Protein AF-E2NK81-F1 (afdb_monomer_lite)

Foldseek 3Di:
DDDDDDDDDDPPDDDDDDDDDDDDDDDDDDDDDDPDPPPWWDWDADFDDADPDTQGIKTLPQVVQWDQDPVRDIDGHDDPPADQDDDPVRPDGGRNDIDTDDDDPVVDDDDDDDDDDDPDDQPQAFDWDWDKDDDTSVDIWIFIQTDHRPDTDTDID

pLDDT: mean 80.69, std 21.29, range [31.3, 98.31]

Radius of gyration: 22.97 Å; chains: 1; bounding box: 50×53×78 Å

Secondary structure (DSSP, 8-state):
--------------------PPPP-PPP---------------EEEEEEETTEEEEEEETTGGGSEEE-TTS-EEE---TT--EE--TTSSS-EE---EEE----TTS-------------TT-TT-EEEEEEEEETTEEEEEEEEEETTEEEEEE-

Organism: NCBI:txid537012

Structure (mmCIF, N/CA/C/O backbone):
data_AF-E2NK81-F1
#
_entry.id   AF-E2NK81-F1
#
loop_
_atom_site.group_PDB
_atom_site.id
_atom_site.type_symbol
_atom_site.label_atom_id
_atom_site.label_alt_id
_atom_site.label_comp_id
_atom_site.label_asym_id
_atom_site.label_entity_id
_atom_site.label_seq_id
_atom_site.pdbx_PDB_ins_code
_atom_site.Cartn_x
_atom_site.Cartn_y
_atom_site.Cartn_z
_atom_site.occupancy
_atom_site.B_iso_or_equiv
_atom_site.auth_seq_id
_atom_site.auth_comp_id
_atom_site.auth_asym_id
_atom_site.auth_atom_id
_atom_site.pdbx_PDB_model_num
ATOM 1 N N . MET A 1 1 ? 35.086 23.977 60.163 1.00 38.19 1 MET A N 1
ATOM 2 C CA . MET A 1 1 ? 35.616 23.607 58.824 1.00 38.19 1 MET A CA 1
ATOM 3 C C . MET A 1 1 ? 35.039 22.235 58.498 1.00 38.19 1 MET A C 1
ATOM 5 O O . MET A 1 1 ? 35.166 21.379 59.350 1.00 38.19 1 MET A O 1
ATOM 9 N N . LYS A 1 2 ? 34.349 21.939 57.397 1.00 38.50 2 LYS A N 1
ATOM 10 C CA . LYS A 1 2 ? 34.115 22.607 56.110 1.00 38.50 2 LYS A CA 1
ATOM 11 C C . LYS A 1 2 ? 32.723 22.171 55.617 1.00 38.50 2 LYS A C 1
ATOM 13 O O . LYS A 1 2 ? 32.365 21.009 55.763 1.00 38.50 2 LYS A O 1
ATOM 18 N N . SER A 1 3 ? 31.984 23.120 55.049 1.00 43.75 3 SER A N 1
ATOM 19 C CA . SER A 1 3 ? 30.793 22.885 54.226 1.00 43.75 3 SER A CA 1
ATOM 20 C C . SER A 1 3 ? 31.185 22.094 52.975 1.00 43.75 3 SER A C 1
ATOM 22 O O . SER A 1 3 ? 32.234 22.394 52.402 1.00 43.75 3 SER A O 1
ATOM 24 N N . ASN A 1 4 ? 30.373 21.125 52.546 1.00 42.59 4 ASN A N 1
ATOM 25 C CA . ASN A 1 4 ? 30.553 20.461 51.255 1.00 42.59 4 ASN A CA 1
ATOM 26 C C . ASN A 1 4 ? 29.331 20.737 50.372 1.00 42.59 4 ASN A C 1
ATOM 28 O O . ASN A 1 4 ? 28.282 20.108 50.492 1.00 42.59 4 ASN A O 1
ATOM 32 N N . THR A 1 5 ? 29.491 21.751 49.527 1.00 51.66 5 THR A N 1
ATOM 33 C CA . THR A 1 5 ? 28.525 22.240 48.548 1.00 51.66 5 THR A CA 1
ATOM 34 C C . THR A 1 5 ? 28.356 21.232 47.411 1.00 51.66 5 THR A C 1
ATOM 36 O O . THR A 1 5 ? 29.329 20.812 46.789 1.00 51.66 5 THR A O 1
ATOM 39 N N . ILE A 1 6 ? 27.106 20.874 47.126 1.00 56.56 6 ILE A N 1
ATOM 40 C CA . ILE A 1 6 ? 26.690 20.099 45.955 1.00 56.56 6 ILE A CA 1
ATOM 41 C C . ILE A 1 6 ? 26.684 21.047 44.749 1.00 56.56 6 ILE A C 1
ATOM 43 O O . ILE A 1 6 ? 25.916 22.005 44.725 1.00 56.56 6 ILE A O 1
ATOM 47 N N . CYS A 1 7 ? 27.533 20.786 43.755 1.00 44.88 7 CYS A N 1
ATOM 48 C CA . CYS A 1 7 ? 27.524 21.481 42.468 1.00 44.88 7 CYS A CA 1
ATOM 49 C C . CYS A 1 7 ? 26.940 20.528 41.415 1.00 44.88 7 CYS A C 1
ATOM 51 O O . CYS A 1 7 ? 27.649 19.674 40.886 1.00 44.88 7 CYS A O 1
ATOM 53 N N . GLN A 1 8 ? 25.637 20.635 41.144 1.00 47.75 8 GLN A N 1
ATOM 54 C CA . GLN A 1 8 ? 25.030 20.006 39.972 1.00 47.75 8 GLN A CA 1
ATOM 55 C C . GLN A 1 8 ? 25.276 20.910 38.762 1.00 47.75 8 GLN A C 1
ATOM 57 O O . GLN A 1 8 ? 24.713 21.997 38.661 1.00 47.75 8 GLN A O 1
ATOM 62 N N . VAL A 1 9 ? 26.146 20.470 37.855 1.00 52.75 9 VAL A N 1
ATOM 63 C CA . VAL A 1 9 ? 26.337 21.100 36.547 1.00 52.75 9 VAL A CA 1
ATOM 64 C C . VAL A 1 9 ? 25.282 20.518 35.608 1.00 52.75 9 VAL A C 1
ATOM 66 O O . VAL A 1 9 ? 25.380 19.366 35.195 1.00 52.75 9 VAL A O 1
ATOM 69 N N . ILE A 1 10 ? 24.249 21.303 35.303 1.00 55.53 10 ILE A N 1
ATOM 70 C CA . ILE A 1 10 ? 23.273 20.991 34.255 1.00 55.53 10 ILE A CA 1
ATOM 71 C C . ILE A 1 10 ? 23.912 21.388 32.923 1.00 55.53 10 ILE A C 1
ATOM 73 O O . ILE A 1 10 ? 24.046 22.571 32.614 1.00 55.53 10 ILE A O 1
ATOM 77 N N . LEU A 1 11 ? 24.340 20.395 32.145 1.00 47.03 11 LEU A N 1
ATOM 78 C CA . LEU A 1 11 ? 24.839 20.592 30.789 1.00 47.03 11 LEU A CA 1
ATOM 79 C C . LEU A 1 11 ? 23.637 20.697 29.836 1.00 47.03 11 LEU A C 1
ATOM 81 O O . LEU A 1 11 ? 23.157 19.699 29.306 1.00 47.03 11 LEU A O 1
ATOM 85 N N . ALA A 1 12 ? 23.117 21.911 29.656 1.00 52.31 12 ALA A N 1
ATOM 86 C CA . ALA A 1 12 ? 22.149 22.212 28.607 1.00 52.31 12 ALA A CA 1
ATOM 87 C C . ALA A 1 12 ? 22.887 22.282 27.258 1.00 52.31 12 ALA A C 1
ATOM 89 O O . ALA A 1 12 ? 23.536 23.277 26.939 1.00 52.31 12 ALA A O 1
ATOM 90 N N . GLY A 1 13 ? 22.838 21.194 26.488 1.00 45.91 13 GLY A N 1
ATOM 91 C CA . GLY A 1 13 ? 23.328 21.159 25.113 1.00 45.91 13 GLY A CA 1
ATOM 92 C C . GLY A 1 13 ? 22.340 21.850 24.176 1.00 45.91 13 GLY A C 1
ATOM 93 O O . GLY A 1 13 ? 21.325 21.267 23.807 1.00 45.91 13 GLY A O 1
ATOM 94 N N . SER A 1 14 ? 22.635 23.090 23.793 1.00 50.59 14 SER A N 1
ATOM 95 C CA . SER A 1 14 ? 21.913 23.810 22.742 1.00 50.59 14 SER A CA 1
ATOM 96 C C . SER A 1 14 ? 22.291 23.245 21.370 1.00 50.59 14 SER A C 1
ATOM 98 O O . SER A 1 14 ? 23.426 23.406 20.924 1.00 50.59 14 SER A O 1
ATOM 100 N N . ILE A 1 15 ? 21.349 22.594 20.686 1.00 58.31 15 ILE A N 1
ATOM 101 C CA . ILE A 1 15 ? 21.497 22.215 19.276 1.00 58.31 15 ILE A CA 1
ATOM 102 C C . ILE A 1 15 ? 21.243 23.475 18.442 1.00 58.31 15 ILE A C 1
ATOM 104 O O . ILE A 1 15 ? 20.108 23.930 18.321 1.00 58.31 15 ILE A O 1
ATOM 108 N N . ILE A 1 16 ? 22.303 24.067 17.893 1.00 59.78 16 ILE A N 1
ATOM 109 C CA . ILE A 1 16 ? 22.190 25.149 16.910 1.00 59.78 16 ILE A CA 1
ATOM 110 C C . ILE A 1 16 ? 21.973 24.489 15.546 1.00 59.78 16 ILE A C 1
ATOM 112 O O . ILE A 1 16 ? 22.901 23.917 14.977 1.00 59.78 16 ILE A O 1
ATOM 116 N N . LEU A 1 17 ? 20.751 24.561 15.017 1.00 50.50 17 LEU A N 1
ATOM 117 C CA . LEU A 1 17 ? 20.485 24.274 13.608 1.00 50.50 17 LEU A CA 1
ATOM 118 C C . LEU A 1 17 ? 20.947 25.482 12.786 1.00 50.50 17 LEU A C 1
ATOM 120 O O . LEU A 1 17 ? 20.277 26.512 12.739 1.00 50.50 17 LEU A O 1
ATOM 124 N N . ALA A 1 18 ? 22.116 25.369 12.160 1.00 53.66 18 ALA A N 1
ATOM 125 C CA . ALA A 1 18 ? 22.557 26.315 11.145 1.00 53.66 18 ALA A CA 1
ATOM 126 C C . ALA A 1 18 ? 21.839 25.990 9.825 1.00 53.66 18 ALA A C 1
ATOM 128 O O . ALA A 1 18 ? 22.198 25.039 9.135 1.00 53.66 18 ALA A O 1
ATOM 129 N N . SER A 1 19 ? 20.811 26.762 9.471 1.00 50.00 19 SER A N 1
ATOM 130 C CA . SER A 1 19 ? 20.225 26.716 8.130 1.00 50.00 19 SER A CA 1
ATOM 131 C C . SER A 1 19 ? 21.176 27.397 7.142 1.00 50.00 19 SER A C 1
ATOM 133 O O . SER A 1 19 ? 21.366 28.614 7.201 1.00 50.00 19 SER A O 1
ATOM 135 N N . CYS A 1 20 ? 21.769 26.642 6.222 1.00 47.75 20 CYS A N 1
ATOM 136 C CA .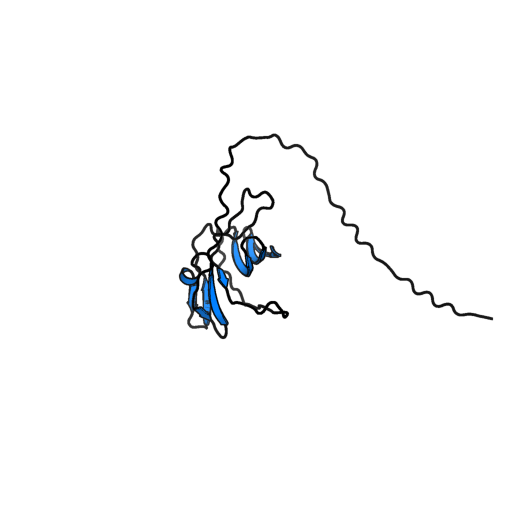 CYS A 1 20 ? 22.446 27.221 5.067 1.00 47.75 20 CYS A CA 1
ATOM 137 C C . CYS A 1 20 ? 21.399 27.839 4.125 1.00 47.75 20 CYS A C 1
ATOM 139 O O . CYS A 1 20 ? 20.640 27.120 3.482 1.00 47.75 20 CYS A O 1
ATOM 141 N N . GLN A 1 21 ? 21.360 29.170 4.034 1.00 45.59 21 GLN A N 1
ATOM 142 C CA . GLN A 1 21 ? 20.686 29.870 2.939 1.00 45.59 21 GLN A CA 1
ATOM 143 C C . GLN A 1 21 ? 21.508 29.690 1.657 1.00 45.59 21 GLN A C 1
ATOM 145 O O . GLN A 1 21 ? 22.674 30.080 1.604 1.00 45.59 21 GLN A O 1
ATOM 150 N N . SER A 1 22 ? 20.911 29.105 0.617 1.00 45.75 22 SER A N 1
ATOM 151 C CA . SER A 1 22 ? 21.477 29.136 -0.732 1.00 45.75 22 SER A CA 1
ATOM 152 C C . SER A 1 22 ? 21.225 30.505 -1.362 1.00 45.75 22 SER A C 1
ATOM 154 O O . SER A 1 22 ? 20.099 31.002 -1.356 1.00 45.75 22 SER A O 1
ATOM 156 N N . ASN A 1 23 ? 22.274 31.099 -1.925 1.00 38.94 23 ASN A N 1
ATOM 157 C CA . ASN A 1 23 ? 22.217 32.376 -2.625 1.00 38.94 23 ASN A CA 1
ATOM 158 C C . ASN A 1 23 ? 21.285 32.307 -3.847 1.00 38.94 23 ASN A C 1
ATOM 160 O O . ASN A 1 23 ? 21.433 31.442 -4.709 1.00 38.94 23 ASN A O 1
ATOM 164 N N . ASN A 1 24 ? 20.355 33.259 -3.931 1.00 41.06 24 ASN A N 1
ATOM 165 C CA . ASN A 1 24 ? 19.471 33.462 -5.073 1.00 41.06 24 ASN A CA 1
ATOM 166 C C . ASN A 1 24 ? 20.250 33.819 -6.346 1.00 41.06 24 ASN A C 1
ATOM 168 O O . ASN A 1 24 ? 21.019 34.779 -6.363 1.00 41.06 24 ASN A O 1
ATOM 172 N N . SER A 1 25 ? 19.942 33.122 -7.439 1.00 41.00 25 SER A N 1
ATOM 173 C CA . SER A 1 25 ? 19.919 33.661 -8.806 1.00 41.00 25 SER A CA 1
ATOM 174 C C . SER A 1 25 ? 19.080 32.731 -9.685 1.00 41.00 25 SER A C 1
ATOM 176 O O . SER A 1 25 ? 19.610 31.876 -10.387 1.00 41.00 25 SER A O 1
ATOM 178 N N . ALA A 1 26 ? 17.755 32.881 -9.626 1.00 37.59 26 ALA A N 1
ATOM 179 C CA . ALA A 1 26 ? 16.840 32.253 -10.574 1.00 37.59 26 ALA A CA 1
ATOM 180 C C . ALA A 1 26 ? 16.461 33.284 -11.646 1.00 37.59 26 ALA A C 1
ATOM 182 O O . ALA A 1 26 ? 15.862 34.316 -11.344 1.00 37.59 26 ALA A O 1
ATOM 183 N N . LYS A 1 27 ? 16.829 33.007 -12.902 1.00 33.78 27 LYS A N 1
ATOM 184 C CA . LYS A 1 27 ? 16.181 33.618 -14.066 1.00 33.78 27 LYS A CA 1
ATOM 185 C C . LYS A 1 27 ? 14.795 32.983 -14.199 1.00 33.78 27 LYS A C 1
ATOM 187 O O . LYS A 1 27 ? 14.695 31.759 -14.213 1.00 33.78 27 LYS A O 1
ATOM 192 N N . GLN A 1 28 ? 13.758 33.817 -14.260 1.00 34.59 28 GLN A N 1
ATOM 193 C CA . GLN A 1 28 ? 12.400 33.408 -14.619 1.00 34.59 28 GLN A CA 1
ATOM 194 C C . GLN A 1 28 ? 12.391 32.884 -16.055 1.00 34.59 28 GLN A C 1
ATOM 196 O O . GLN A 1 28 ? 12.830 33.588 -16.963 1.00 34.59 28 GLN A O 1
ATOM 201 N N . ASP A 1 29 ? 11.849 31.686 -16.235 1.00 31.30 29 ASP A N 1
ATOM 202 C CA . ASP A 1 29 ? 11.249 31.266 -17.493 1.00 31.30 29 ASP A CA 1
ATOM 203 C C . ASP A 1 29 ? 9.759 31.034 -17.215 1.00 31.30 29 ASP A C 1
ATOM 205 O O . ASP A 1 29 ? 9.386 30.241 -16.344 1.00 31.30 29 ASP A O 1
ATOM 209 N N . GLU A 1 30 ? 8.918 31.831 -17.870 1.00 40.78 30 GLU A N 1
ATOM 210 C CA . GLU A 1 30 ? 7.464 31.750 -17.796 1.00 40.78 30 GLU A CA 1
ATOM 211 C C . GLU A 1 30 ? 6.994 30.628 -18.722 1.00 40.78 30 GLU A C 1
ATOM 213 O O . GLU A 1 30 ? 6.873 30.805 -19.932 1.00 40.78 30 GLU A O 1
ATOM 218 N N . SER A 1 31 ? 6.668 29.472 -18.148 1.00 35.69 31 SER A N 1
ATOM 219 C CA . SER A 1 31 ? 5.761 28.521 -18.788 1.00 35.69 31 SER A CA 1
ATOM 220 C C . SER A 1 31 ? 4.498 28.402 -17.943 1.00 35.69 31 SER A C 1
ATOM 222 O O . SER A 1 31 ? 4.534 28.244 -16.722 1.00 35.69 31 SER A O 1
ATOM 224 N N . GLN A 1 32 ? 3.369 28.595 -18.619 1.00 36.81 32 GLN A N 1
ATOM 225 C CA . GLN A 1 32 ? 2.029 28.697 -18.058 1.00 36.81 32 GLN A CA 1
ATOM 226 C C . GLN A 1 32 ? 1.668 27.426 -17.279 1.00 36.81 32 GLN A C 1
ATOM 228 O O . GLN A 1 32 ? 1.524 26.348 -17.853 1.00 36.81 32 GLN A O 1
ATOM 233 N N . GLN A 1 33 ? 1.505 27.563 -15.962 1.00 37.84 33 GLN A N 1
ATOM 234 C CA . GLN A 1 33 ? 1.001 26.502 -15.100 1.00 37.84 33 GLN A CA 1
ATOM 235 C C . GLN A 1 33 ? -0.522 26.443 -15.213 1.00 37.84 33 GLN A C 1
ATOM 237 O O . GLN A 1 33 ? -1.227 27.380 -14.837 1.00 37.84 33 GLN A O 1
ATOM 242 N N . THR A 1 34 ? -1.028 25.319 -15.711 1.00 33.59 34 THR A N 1
ATOM 243 C CA . THR A 1 34 ? -2.418 24.931 -15.470 1.00 33.59 34 THR A CA 1
ATOM 244 C C . THR A 1 34 ? -2.496 24.530 -14.000 1.00 33.59 34 THR A C 1
ATOM 246 O O . THR A 1 34 ? -1.763 23.638 -13.575 1.00 33.59 34 THR A O 1
ATOM 249 N N . MET A 1 35 ? -3.305 25.229 -13.199 1.00 40.78 35 MET A N 1
ATOM 250 C CA . MET A 1 35 ? -3.589 24.783 -11.836 1.00 40.78 35 MET A CA 1
ATOM 251 C C . MET A 1 35 ? -4.318 23.445 -11.927 1.00 40.78 35 MET A C 1
ATOM 253 O O . MET A 1 35 ? -5.467 23.395 -12.361 1.00 40.78 35 MET A O 1
ATOM 257 N N . ASN A 1 36 ? -3.636 22.369 -11.549 1.00 46.69 36 ASN A N 1
ATOM 258 C CA . ASN A 1 36 ? -4.271 21.073 -11.386 1.00 46.69 36 ASN A CA 1
ATOM 259 C C . ASN A 1 36 ? -5.201 21.170 -10.172 1.00 46.69 36 ASN A C 1
ATOM 261 O O . ASN A 1 36 ? -4.749 21.483 -9.069 1.00 46.69 36 ASN A O 1
ATOM 265 N N . GLU A 1 37 ? -6.499 20.945 -10.379 1.00 44.12 37 GLU A N 1
ATOM 266 C CA . GLU A 1 37 ? -7.434 20.723 -9.278 1.00 44.12 37 GLU A CA 1
ATOM 267 C C . GLU A 1 37 ? -6.879 19.612 -8.382 1.00 44.12 37 GLU A C 1
ATOM 269 O O . GLU A 1 37 ? -6.449 18.563 -8.867 1.00 44.12 37 GLU A O 1
ATOM 274 N N . THR A 1 38 ? -6.870 19.839 -7.069 1.00 50.62 38 THR A N 1
ATOM 275 C CA . THR A 1 38 ? -6.563 18.798 -6.089 1.00 50.62 38 THR A CA 1
ATOM 276 C C . THR A 1 38 ? -7.669 17.749 -6.161 1.00 50.62 38 THR A C 1
ATOM 278 O O . THR A 1 38 ? -8.728 17.899 -5.553 1.00 50.62 38 THR A O 1
ATOM 281 N N . VAL A 1 39 ? -7.452 16.704 -6.959 1.00 56.56 39 VAL A N 1
ATOM 282 C CA . VAL A 1 39 ? -8.317 15.528 -6.975 1.00 56.56 39 VAL A CA 1
ATOM 283 C C . VAL A 1 39 ? -8.147 14.851 -5.623 1.00 56.56 39 VAL A C 1
ATOM 285 O O . VAL A 1 39 ? -7.099 14.284 -5.335 1.00 56.56 39 VAL A O 1
ATOM 288 N N . MET A 1 40 ? -9.167 14.960 -4.774 1.00 61.94 40 MET A N 1
ATOM 289 C CA . MET A 1 40 ? -9.198 14.242 -3.504 1.00 61.94 40 MET A CA 1
ATOM 290 C C . MET A 1 40 ? -9.223 12.742 -3.801 1.00 61.94 40 MET A C 1
ATOM 292 O O . MET A 1 40 ? -10.085 12.280 -4.560 1.00 61.94 40 MET A O 1
ATOM 296 N N . ASN A 1 41 ? -8.320 11.969 -3.204 1.00 73.19 41 ASN A N 1
ATOM 297 C CA . ASN A 1 41 ? -8.338 10.529 -3.380 1.00 73.19 41 ASN A CA 1
ATOM 298 C C . ASN A 1 41 ? -9.596 9.965 -2.737 1.00 73.19 41 ASN A C 1
ATOM 300 O O . ASN A 1 41 ? -9.870 10.133 -1.543 1.00 73.19 41 ASN A O 1
ATOM 304 N N . LYS A 1 42 ? -10.382 9.254 -3.540 1.00 81.12 42 LYS A N 1
ATOM 305 C CA . LYS A 1 42 ? -11.587 8.615 -3.039 1.00 81.12 42 LYS A CA 1
ATOM 306 C C . LYS A 1 42 ? -11.203 7.332 -2.312 1.00 81.12 42 LYS A C 1
ATOM 308 O O . LYS A 1 42 ? -10.876 6.331 -2.944 1.00 81.12 42 LYS A O 1
ATOM 313 N N . VAL A 1 43 ? -11.300 7.361 -0.986 1.00 94.38 43 VAL A N 1
ATOM 314 C CA . VAL A 1 43 ? -11.310 6.138 -0.180 1.00 94.38 43 VAL A CA 1
ATOM 315 C C . VAL A 1 43 ? -12.579 5.359 -0.524 1.00 94.38 43 VAL A C 1
ATOM 317 O O . VAL A 1 43 ? -13.689 5.895 -0.485 1.00 94.38 43 VAL A O 1
ATOM 320 N N . THR A 1 44 ? -12.406 4.100 -0.894 1.00 96.75 44 THR A N 1
ATOM 321 C CA . THR A 1 44 ? -13.479 3.160 -1.228 1.00 96.75 44 THR A CA 1
ATOM 322 C C . THR A 1 44 ? -13.432 1.965 -0.290 1.00 96.75 44 THR A C 1
ATOM 324 O O . THR A 1 44 ? -12.409 1.715 0.349 1.00 96.75 44 THR A O 1
ATOM 327 N N . ASP A 1 45 ? -14.546 1.253 -0.163 1.00 97.69 45 ASP A N 1
ATOM 328 C CA . ASP A 1 45 ? -14.599 0.035 0.639 1.00 97.69 45 ASP A CA 1
ATOM 329 C C . ASP A 1 45 ? -14.015 -1.142 -0.146 1.00 97.69 45 ASP A C 1
ATOM 331 O O . ASP A 1 45 ? -14.300 -1.322 -1.330 1.00 97.69 45 ASP A O 1
ATOM 335 N N . CYS A 1 46 ? -13.246 -1.985 0.536 1.00 97.56 46 CYS A N 1
ATOM 336 C CA . CYS A 1 46 ? -12.754 -3.252 0.008 1.00 97.56 46 CYS A CA 1
ATOM 337 C C . CYS A 1 46 ? -12.854 -4.353 1.072 1.00 97.56 46 CYS A C 1
ATOM 339 O O . CYS A 1 46 ? -13.224 -4.113 2.221 1.00 97.56 46 CYS A O 1
ATOM 341 N N . LYS A 1 47 ? -12.516 -5.591 0.701 1.00 97.44 47 LYS A N 1
ATOM 342 C CA . LYS A 1 47 ? -12.387 -6.694 1.659 1.00 97.44 47 LYS A CA 1
ATOM 343 C C . LYS A 1 47 ? -11.290 -7.650 1.215 1.00 97.44 47 LYS A C 1
ATOM 345 O O . LYS A 1 47 ? -11.551 -8.615 0.502 1.00 97.44 47 LYS A O 1
ATOM 350 N N . ILE A 1 48 ? -10.070 -7.366 1.653 1.00 97.50 48 ILE A N 1
ATOM 351 C CA . ILE A 1 48 ? -8.886 -8.178 1.358 1.00 97.50 48 ILE A CA 1
ATOM 352 C C . ILE A 1 48 ? -8.292 -8.640 2.677 1.00 97.50 48 ILE A C 1
ATOM 354 O O . ILE A 1 48 ? -8.048 -7.829 3.566 1.00 97.50 48 ILE A O 1
ATOM 358 N N . SER A 1 49 ? -8.065 -9.941 2.813 1.00 95.69 49 SER A N 1
ATOM 359 C CA . SER A 1 49 ? -7.514 -10.527 4.034 1.00 95.69 49 SER A CA 1
ATOM 360 C C . SER A 1 49 ? -6.154 -11.156 3.752 1.00 95.69 49 SER A C 1
ATOM 362 O O . SER A 1 49 ? -6.012 -11.912 2.795 1.00 95.69 49 SER A O 1
ATOM 364 N N . ALA A 1 50 ? -5.175 -10.865 4.608 1.00 94.00 50 ALA A N 1
ATOM 365 C CA . ALA A 1 50 ? -3.850 -11.476 4.602 1.00 94.00 50 ALA A CA 1
ATOM 366 C C . ALA A 1 50 ? -3.459 -11.791 6.053 1.00 94.00 50 ALA A C 1
ATOM 368 O O . ALA A 1 50 ? -3.372 -10.897 6.900 1.00 94.00 50 ALA A O 1
ATOM 369 N N . GLY A 1 51 ? -3.291 -13.077 6.368 1.00 90.62 51 GLY A N 1
ATOM 370 C CA . GLY A 1 51 ? -3.108 -13.532 7.747 1.00 90.62 51 GLY A CA 1
ATOM 371 C C . GLY A 1 51 ? -4.265 -13.101 8.659 1.00 90.62 51 GLY A C 1
ATOM 372 O O . GLY A 1 51 ? -5.425 -13.419 8.407 1.00 90.62 51 GLY A O 1
ATOM 373 N N . ASN A 1 52 ? -3.946 -12.380 9.735 1.00 92.25 52 ASN A N 1
ATOM 374 C CA . ASN A 1 52 ? -4.908 -11.854 10.711 1.00 92.25 52 ASN A CA 1
ATOM 375 C C . ASN A 1 52 ? -5.386 -10.423 10.407 1.00 92.25 52 ASN A C 1
ATOM 377 O O . ASN A 1 52 ? -6.141 -9.856 11.197 1.00 92.25 52 ASN A O 1
ATOM 381 N N . ILE A 1 53 ? -4.944 -9.830 9.298 1.00 93.88 53 ILE A N 1
ATOM 382 C CA . ILE A 1 53 ? -5.316 -8.477 8.892 1.00 93.88 53 ILE A CA 1
ATOM 383 C C . ILE A 1 53 ? -6.401 -8.549 7.820 1.00 93.88 53 ILE A C 1
ATOM 385 O O . ILE A 1 53 ? -6.334 -9.361 6.899 1.00 93.88 53 ILE A O 1
ATOM 389 N N . THR A 1 54 ? -7.412 -7.689 7.940 1.00 96.81 54 THR A N 1
ATOM 390 C CA . THR A 1 54 ? -8.404 -7.453 6.885 1.00 96.81 54 THR A CA 1
ATOM 391 C C . THR A 1 54 ? -8.404 -5.976 6.532 1.00 96.81 54 THR A C 1
ATOM 393 O O . THR A 1 54 ? -8.803 -5.146 7.344 1.00 96.81 54 THR A O 1
ATOM 396 N N . PHE A 1 55 ? -7.951 -5.669 5.321 1.00 98.00 55 PHE A N 1
ATOM 397 C CA . PHE A 1 55 ? -8.041 -4.350 4.713 1.00 98.00 55 PHE A CA 1
ATOM 398 C C . PHE A 1 55 ? -9.493 -4.098 4.315 1.00 98.00 55 PHE A C 1
ATOM 400 O O . PHE A 1 55 ? -10.085 -4.873 3.553 1.00 98.00 55 PHE A O 1
ATOM 407 N N . THR A 1 56 ? -10.071 -3.035 4.869 1.00 98.31 56 THR A N 1
ATOM 408 C CA . THR A 1 56 ? -11.473 -2.657 4.646 1.00 98.31 56 THR A CA 1
ATOM 409 C C . THR A 1 56 ? -11.615 -1.463 3.722 1.00 98.31 56 THR A C 1
ATOM 411 O O . THR A 1 56 ? -12.724 -1.158 3.296 1.00 98.31 56 THR A O 1
ATOM 414 N N . ASN A 1 57 ? -10.512 -0.778 3.419 1.00 98.06 57 ASN A N 1
ATOM 415 C CA . ASN A 1 57 ? -10.519 0.417 2.599 1.00 98.06 57 ASN A CA 1
ATOM 416 C C . ASN A 1 57 ? -9.396 0.386 1.563 1.00 98.06 57 ASN A C 1
ATOM 418 O O . ASN A 1 57 ? -8.318 -0.147 1.818 1.00 98.06 57 ASN A O 1
ATOM 422 N N . ALA A 1 58 ? -9.655 0.992 0.411 1.00 97.88 58 ALA A N 1
ATOM 423 C CA . ALA A 1 58 ? -8.708 1.125 -0.681 1.00 97.88 58 ALA A CA 1
ATOM 424 C C . ALA A 1 58 ? -8.729 2.546 -1.251 1.00 97.88 58 ALA A C 1
ATOM 426 O O . ALA A 1 58 ? -9.779 3.189 -1.333 1.00 97.88 58 ALA A O 1
ATOM 427 N N . ILE A 1 59 ? -7.560 3.020 -1.662 1.00 97.19 59 ILE A N 1
ATOM 428 C CA . ILE A 1 59 ? -7.358 4.253 -2.423 1.00 97.19 59 ILE A CA 1
ATOM 429 C C . ILE A 1 59 ? -6.870 3.870 -3.821 1.00 97.19 59 ILE A C 1
ATOM 431 O O . ILE A 1 59 ? -6.088 2.930 -3.964 1.00 97.19 59 ILE A O 1
ATOM 435 N N . ASN A 1 60 ? -7.334 4.596 -4.843 1.00 95.81 60 ASN A N 1
ATOM 436 C CA . ASN A 1 60 ? -6.917 4.433 -6.242 1.00 95.81 60 ASN A CA 1
ATOM 437 C C . ASN A 1 60 ? -7.062 3.001 -6.780 1.00 95.81 60 ASN A C 1
ATOM 439 O O . ASN A 1 60 ? -6.262 2.544 -7.591 1.00 95.81 60 ASN A O 1
ATOM 443 N N . GLY A 1 61 ? -8.099 2.289 -6.329 1.00 95.56 61 GLY A N 1
ATOM 444 C CA . GLY A 1 61 ? -8.421 0.951 -6.821 1.00 95.56 61 GLY A CA 1
ATOM 445 C C . GLY A 1 61 ? -7.387 -0.116 -6.456 1.00 95.56 61 GLY A C 1
ATOM 446 O O . GLY A 1 61 ? -7.224 -1.070 -7.216 1.00 95.56 61 GLY A O 1
ATOM 447 N N . ALA A 1 62 ? -6.681 0.041 -5.330 1.00 97.12 62 ALA A N 1
ATOM 448 C CA . ALA A 1 62 ? -5.635 -0.874 -4.866 1.00 97.12 62 ALA A CA 1
ATOM 449 C C . ALA A 1 62 ? -6.058 -2.341 -4.788 1.00 97.12 62 ALA A C 1
ATOM 451 O O . ALA A 1 62 ? -5.235 -3.233 -4.974 1.00 97.12 62 ALA A O 1
ATOM 452 N N . GLU A 1 63 ? -7.341 -2.610 -4.567 1.00 96.62 63 GLU A N 1
ATOM 453 C CA . GLU A 1 63 ? -7.893 -3.957 -4.577 1.00 96.62 63 GLU A CA 1
ATOM 454 C C . GLU A 1 63 ? -7.723 -4.683 -5.918 1.00 96.62 63 GLU A C 1
ATOM 456 O O . GLU A 1 63 ? -7.696 -5.911 -5.949 1.00 96.62 63 GLU A O 1
ATOM 461 N N . ASN A 1 64 ? -7.553 -3.937 -7.011 1.00 96.12 64 ASN A N 1
ATOM 462 C CA . ASN A 1 64 ? -7.321 -4.474 -8.351 1.00 96.12 64 ASN A CA 1
ATOM 463 C C . ASN A 1 64 ? -5.832 -4.724 -8.642 1.00 96.12 64 ASN A C 1
ATOM 465 O O . ASN A 1 64 ? -5.503 -5.310 -9.671 1.00 96.12 64 ASN A O 1
ATOM 469 N N . CYS A 1 65 ? -4.940 -4.287 -7.750 1.00 96.56 65 CYS A N 1
ATOM 470 C CA . CYS A 1 65 ? -3.489 -4.403 -7.890 1.00 96.56 65 CYS A CA 1
ATOM 471 C C . CYS A 1 65 ? -2.888 -5.484 -6.988 1.00 96.56 65 CYS A C 1
ATOM 473 O O . CYS A 1 65 ? -1.667 -5.607 -6.935 1.00 96.56 65 CYS A O 1
ATOM 475 N N . VAL A 1 66 ? -3.704 -6.240 -6.248 1.00 97.00 66 VAL A N 1
ATOM 476 C CA . VAL A 1 66 ? -3.196 -7.208 -5.272 1.00 97.00 66 VAL A CA 1
ATOM 477 C C . VAL A 1 66 ? -3.633 -8.635 -5.534 1.00 97.00 66 VAL A C 1
ATOM 479 O O . VAL A 1 66 ? -4.723 -8.907 -6.039 1.00 97.00 66 VAL A O 1
ATOM 482 N N . LYS A 1 67 ? -2.785 -9.563 -5.101 1.00 97.19 67 LYS A N 1
ATOM 483 C CA . LYS A 1 67 ? -3.052 -10.995 -5.122 1.00 97.19 67 LYS A CA 1
ATOM 484 C C . LYS A 1 67 ? -2.564 -11.635 -3.827 1.00 97.19 67 LYS A C 1
ATOM 486 O O . LYS A 1 67 ? -1.444 -11.396 -3.389 1.00 97.19 67 LYS A O 1
ATOM 491 N N . LEU A 1 68 ? -3.403 -12.469 -3.214 1.00 97.12 68 LEU A N 1
ATOM 492 C CA . LEU A 1 68 ? -2.981 -13.318 -2.101 1.00 97.12 68 LEU A CA 1
ATOM 493 C C . LEU A 1 68 ? -2.290 -14.565 -2.666 1.00 97.12 68 LEU A C 1
ATOM 495 O O . LEU A 1 68 ? -2.871 -15.268 -3.496 1.00 97.12 68 LEU A O 1
ATOM 499 N N . LEU A 1 69 ? -1.059 -14.815 -2.235 1.00 96.44 69 LEU A N 1
ATOM 500 C CA . LEU A 1 69 ? -0.281 -15.990 -2.616 1.00 96.44 69 LEU A CA 1
ATOM 501 C C . LEU A 1 69 ? -0.574 -17.177 -1.686 1.00 96.44 69 LEU A C 1
ATOM 503 O O . LEU A 1 69 ? -1.087 -17.010 -0.577 1.00 96.44 69 LEU A O 1
ATOM 507 N N . ASP A 1 70 ? -0.218 -18.385 -2.128 1.00 95.88 70 ASP A N 1
ATOM 508 C CA . ASP A 1 70 ? -0.467 -19.633 -1.387 1.00 95.88 70 ASP A CA 1
ATOM 509 C C . ASP A 1 70 ? 0.263 -19.689 -0.033 1.00 95.88 70 ASP A C 1
ATOM 511 O O . ASP A 1 70 ? -0.181 -20.371 0.891 1.00 95.88 70 ASP A O 1
ATOM 515 N N . ASP A 1 71 ? 1.373 -18.961 0.103 1.00 94.50 71 ASP A N 1
ATOM 516 C CA . ASP A 1 71 ? 2.144 -18.838 1.345 1.00 94.50 71 ASP A CA 1
ATOM 517 C C . ASP A 1 71 ? 1.595 -17.761 2.302 1.00 94.50 71 ASP A C 1
ATOM 519 O O . ASP A 1 71 ? 2.130 -17.560 3.396 1.00 94.50 71 ASP A O 1
ATOM 523 N N . GLY A 1 72 ? 0.511 -17.087 1.910 1.00 94.12 72 GLY A N 1
ATOM 524 C CA . GLY A 1 72 ? -0.145 -16.032 2.674 1.00 94.12 72 GLY A CA 1
ATOM 525 C C . GLY A 1 72 ? 0.455 -14.638 2.486 1.00 94.12 72 GLY A C 1
ATOM 526 O O . GLY A 1 72 ? -0.027 -13.702 3.130 1.00 94.12 72 GLY A O 1
ATOM 527 N N . ALA A 1 73 ? 1.471 -14.469 1.633 1.00 95.25 73 ALA A N 1
ATOM 528 C CA . ALA A 1 73 ? 1.968 -13.150 1.264 1.00 95.25 73 ALA A CA 1
ATOM 529 C C . ALA A 1 73 ? 0.951 -12.400 0.389 1.00 95.25 73 ALA A C 1
ATOM 531 O O . ALA A 1 73 ? 0.236 -12.993 -0.421 1.00 95.25 73 ALA A O 1
ATOM 532 N N . LEU A 1 74 ? 0.895 -11.078 0.555 1.00 96.25 74 LEU A N 1
ATOM 533 C CA . LEU A 1 74 ? 0.118 -10.195 -0.307 1.00 96.25 74 LEU A CA 1
ATOM 534 C C . LEU A 1 74 ? 1.059 -9.585 -1.348 1.00 96.25 74 LEU A C 1
ATOM 536 O O . LEU A 1 74 ? 1.915 -8.769 -1.011 1.00 96.25 74 LEU A O 1
ATOM 540 N N . GLU A 1 75 ? 0.913 -10.015 -2.593 1.00 96.69 75 GLU A N 1
ATOM 541 C CA . GLU A 1 75 ? 1.656 -9.500 -3.739 1.00 96.69 75 GLU A CA 1
ATOM 542 C C . GLU A 1 75 ? 0.963 -8.244 -4.269 1.00 96.69 75 GLU A C 1
ATOM 544 O O . GLU A 1 75 ? -0.253 -8.247 -4.467 1.00 96.69 75 GLU A O 1
ATOM 549 N N . PHE A 1 76 ? 1.739 -7.182 -4.497 1.00 96.06 76 PHE A N 1
ATOM 550 C CA . PHE A 1 76 ? 1.293 -5.963 -5.168 1.00 96.06 76 PHE A CA 1
ATOM 551 C C . PHE A 1 76 ? 1.901 -5.912 -6.568 1.00 96.06 76 PHE A C 1
ATOM 553 O O . PHE A 1 76 ? 3.118 -5.991 -6.723 1.00 96.06 76 PHE A O 1
ATOM 560 N N . HIS A 1 77 ? 1.054 -5.737 -7.576 1.00 94.56 77 HIS A N 1
ATOM 561 C CA . HIS A 1 77 ? 1.441 -5.546 -8.964 1.00 94.56 77 HIS A CA 1
ATOM 562 C C . HIS A 1 77 ? 0.663 -4.362 -9.543 1.00 94.56 77 HIS A C 1
ATOM 564 O O . HIS A 1 77 ? -0.510 -4.472 -9.907 1.00 94.56 77 HIS A O 1
ATOM 570 N N . CYS A 1 78 ? 1.325 -3.210 -9.597 1.00 91.38 78 CYS A N 1
ATOM 571 C CA . CYS A 1 78 ? 0.756 -1.956 -10.078 1.00 91.38 78 CYS A CA 1
ATOM 572 C C . CYS A 1 78 ? 1.366 -1.571 -11.433 1.00 91.38 78 CYS A C 1
ATOM 574 O O . CYS A 1 78 ? 2.460 -2.012 -11.781 1.00 91.38 78 CYS A O 1
ATOM 576 N N . THR A 1 79 ? 0.671 -0.728 -12.198 1.00 92.44 79 THR A N 1
ATOM 577 C CA . THR A 1 79 ? 1.235 -0.140 -13.422 1.00 92.44 79 THR A CA 1
ATOM 578 C C . THR A 1 79 ? 2.311 0.899 -13.093 1.00 92.44 79 THR A C 1
ATOM 580 O O . THR A 1 79 ? 2.345 1.439 -11.989 1.00 92.44 79 THR A O 1
ATOM 583 N N . GLU A 1 80 ? 3.172 1.211 -14.060 1.00 91.56 80 GLU A N 1
ATOM 584 C CA . GLU A 1 80 ? 4.189 2.262 -13.927 1.00 91.56 80 GLU A CA 1
ATOM 585 C C . GLU A 1 80 ? 3.590 3.676 -13.763 1.00 91.56 80 GLU A C 1
ATOM 587 O O . GLU A 1 80 ? 2.421 3.914 -14.077 1.00 91.56 80 GLU A O 1
ATOM 592 N N . GLY A 1 81 ? 4.408 4.627 -13.293 1.00 91.88 81 GLY A N 1
ATOM 593 C CA . GLY A 1 81 ? 4.056 6.054 -13.210 1.00 91.88 81 GLY A CA 1
ATOM 594 C C . GLY A 1 81 ? 3.190 6.460 -12.011 1.00 91.88 81 GLY A C 1
ATOM 595 O O . GLY A 1 81 ? 2.713 7.596 -11.956 1.00 91.88 81 GLY A O 1
ATOM 596 N N . LEU A 1 82 ? 2.981 5.553 -11.058 1.00 93.88 82 LEU A N 1
ATOM 597 C CA . LEU A 1 82 ? 2.187 5.791 -9.854 1.00 93.88 82 LEU A CA 1
ATOM 598 C C . LEU A 1 82 ? 3.081 6.244 -8.700 1.00 93.88 82 LEU A C 1
ATOM 600 O O . LEU A 1 82 ? 4.145 5.672 -8.483 1.00 93.88 82 LEU A O 1
ATOM 604 N N . ASP A 1 83 ? 2.634 7.250 -7.952 1.00 93.62 83 ASP A N 1
ATOM 605 C CA . ASP A 1 83 ? 3.349 7.750 -6.775 1.00 93.62 83 ASP A CA 1
ATOM 606 C C . ASP A 1 83 ? 2.388 8.455 -5.805 1.00 93.62 83 ASP A C 1
ATOM 608 O O . ASP A 1 83 ? 1.278 8.861 -6.168 1.00 93.62 83 ASP A O 1
ATOM 612 N N . PHE A 1 84 ? 2.826 8.577 -4.556 1.00 93.44 84 PHE A N 1
ATOM 613 C CA . PHE A 1 84 ? 2.234 9.426 -3.535 1.00 93.44 84 PHE A CA 1
ATOM 614 C C . PHE A 1 84 ? 3.312 10.371 -3.002 1.00 93.44 84 PHE A C 1
ATOM 616 O O . PHE A 1 84 ? 4.122 10.009 -2.145 1.00 93.44 84 PHE A O 1
ATOM 623 N N . PHE A 1 85 ? 3.336 11.583 -3.537 1.00 92.75 85 PHE A N 1
ATOM 624 C CA . PHE A 1 85 ? 4.311 12.616 -3.241 1.00 92.75 85 PHE A CA 1
ATOM 625 C C . PHE A 1 85 ? 3.637 13.986 -3.205 1.00 92.75 85 PHE A C 1
ATOM 627 O O . PHE A 1 85 ? 2.831 14.336 -4.067 1.00 92.75 85 PHE A O 1
ATOM 634 N N . SER A 1 86 ? 3.992 14.783 -2.202 1.00 91.56 86 SER A N 1
ATOM 635 C CA . SER A 1 86 ? 3.528 16.160 -2.071 1.00 91.56 86 SER A CA 1
ATOM 636 C C . SER A 1 86 ? 4.719 17.093 -2.232 1.00 91.56 86 SER A C 1
ATOM 638 O O . SER A 1 86 ? 5.553 17.204 -1.334 1.00 91.56 86 SER A O 1
ATOM 640 N N . ASP A 1 87 ? 4.810 17.756 -3.386 1.00 90.56 87 ASP A N 1
ATOM 641 C CA . ASP A 1 87 ? 5.800 18.806 -3.602 1.00 90.56 87 ASP A CA 1
ATOM 642 C C . ASP A 1 87 ? 5.422 20.018 -2.737 1.00 90.56 87 ASP A C 1
ATOM 644 O O . ASP A 1 87 ? 4.329 20.567 -2.915 1.00 90.56 87 ASP A O 1
ATOM 648 N N . PRO A 1 88 ? 6.311 20.511 -1.856 1.00 88.06 88 PRO A N 1
ATOM 649 C CA . PRO A 1 88 ? 6.064 21.732 -1.090 1.00 88.06 88 PRO A CA 1
ATOM 650 C C . PRO A 1 88 ? 5.742 22.957 -1.962 1.00 88.06 88 PRO A C 1
ATOM 652 O O . PRO A 1 88 ? 5.103 23.895 -1.493 1.00 88.06 88 PRO A O 1
ATOM 655 N N . ASN A 1 89 ? 6.177 22.956 -3.228 1.00 90.31 89 ASN A N 1
ATOM 656 C CA . ASN A 1 89 ? 5.896 24.006 -4.210 1.00 90.31 89 ASN A CA 1
ATOM 657 C C . ASN A 1 89 ? 4.699 23.684 -5.123 1.00 90.31 89 ASN A C 1
ATOM 659 O O . ASN A 1 89 ? 4.352 24.501 -5.978 1.00 90.31 89 ASN A O 1
ATOM 663 N N . GLY A 1 90 ? 4.104 22.496 -4.984 1.00 86.00 90 GLY A N 1
ATOM 664 C CA . GLY A 1 90 ? 2.927 22.037 -5.722 1.00 86.00 90 GLY A CA 1
ATOM 665 C C . GLY A 1 90 ? 3.131 21.772 -7.217 1.00 86.00 90 GLY A C 1
ATOM 666 O O . GLY A 1 90 ? 2.148 21.618 -7.935 1.00 86.00 90 GLY A O 1
ATOM 667 N N . LYS A 1 91 ? 4.369 21.740 -7.725 1.00 89.88 91 LYS A N 1
ATOM 668 C CA . LYS A 1 91 ? 4.641 21.564 -9.162 1.00 89.88 91 LYS A CA 1
ATOM 669 C C . LYS A 1 91 ? 4.652 20.101 -9.585 1.00 89.88 91 LYS A C 1
ATOM 671 O O . LYS A 1 91 ? 4.310 19.810 -10.726 1.00 89.88 91 LYS A O 1
ATOM 676 N N . LEU A 1 92 ? 5.072 19.215 -8.684 1.00 89.19 92 LEU A N 1
ATOM 677 C CA . LEU A 1 92 ? 5.302 17.793 -8.961 1.00 89.19 92 LEU A CA 1
ATOM 678 C C . LEU A 1 92 ? 4.506 16.853 -8.044 1.00 89.19 92 LEU A C 1
ATOM 680 O O . LEU A 1 92 ? 4.858 15.684 -7.923 1.00 89.19 92 LEU A O 1
ATOM 684 N N . SER A 1 93 ? 3.456 17.338 -7.377 1.00 90.75 93 SER A N 1
ATOM 685 C CA . SER A 1 93 ? 2.641 16.478 -6.513 1.00 90.75 93 SER A CA 1
ATOM 686 C C . SER A 1 93 ? 1.923 15.392 -7.320 1.00 90.75 93 SER A C 1
ATOM 688 O O . SER A 1 93 ? 1.363 15.661 -8.382 1.00 90.75 93 SER A O 1
ATOM 690 N N . ASN A 1 94 ? 1.907 14.175 -6.784 1.00 91.38 94 ASN A N 1
ATOM 691 C CA . ASN A 1 94 ? 1.231 13.013 -7.346 1.00 91.38 94 ASN A CA 1
ATOM 692 C C . ASN A 1 94 ? 0.566 12.246 -6.201 1.00 91.38 94 ASN A C 1
ATOM 694 O O . ASN A 1 94 ? 1.160 12.086 -5.142 1.00 91.38 94 ASN A O 1
ATOM 698 N N . THR A 1 95 ? -0.667 11.795 -6.378 1.00 93.12 95 THR A N 1
ATOM 699 C CA . THR A 1 95 ? -1.402 11.065 -5.339 1.00 93.12 95 THR A CA 1
ATOM 700 C C . THR A 1 95 ? -2.057 9.803 -5.888 1.00 93.12 95 THR A C 1
ATOM 702 O O . THR A 1 95 ? -3.059 9.350 -5.352 1.00 93.12 95 THR A O 1
ATOM 705 N N . THR A 1 96 ? -1.513 9.246 -6.971 1.00 93.94 96 THR A N 1
ATOM 706 C CA . THR A 1 96 ? -2.094 8.130 -7.739 1.00 93.94 96 THR A CA 1
ATOM 707 C C . THR A 1 96 ? -1.728 6.743 -7.215 1.00 93.94 96 THR A C 1
ATOM 709 O O . THR A 1 96 ? -2.307 5.759 -7.677 1.00 93.94 96 THR A O 1
ATOM 712 N N . LEU A 1 97 ? -0.811 6.634 -6.247 1.00 94.69 97 LEU A N 1
ATOM 713 C CA . LEU A 1 97 ? -0.409 5.346 -5.676 1.00 94.69 97 LEU A CA 1
ATOM 714 C C . LEU A 1 97 ? -1.627 4.550 -5.157 1.00 94.69 97 LEU A C 1
ATOM 716 O O . LEU A 1 97 ? -2.433 5.103 -4.399 1.00 94.69 97 LEU A O 1
ATOM 720 N N . PRO A 1 98 ? -1.775 3.263 -5.519 1.00 95.81 98 PRO A N 1
ATOM 721 C CA . PRO A 1 98 ? -2.794 2.393 -4.950 1.00 95.81 98 PRO A CA 1
ATOM 722 C C . PRO A 1 98 ? -2.415 1.974 -3.527 1.00 95.81 98 PRO A C 1
ATOM 724 O O . PRO A 1 98 ? -1.338 1.428 -3.297 1.00 95.81 98 PRO A O 1
ATOM 727 N N . ILE A 1 99 ? -3.306 2.216 -2.561 1.00 97.12 99 ILE A N 1
ATOM 728 C CA . ILE A 1 99 ? -3.059 1.934 -1.140 1.00 97.12 99 ILE A CA 1
ATOM 729 C C . ILE A 1 99 ? -4.205 1.103 -0.557 1.00 97.12 99 ILE A C 1
ATOM 731 O O . ILE A 1 99 ? -5.370 1.486 -0.665 1.00 97.12 99 ILE A O 1
ATOM 735 N N . LEU A 1 100 ? -3.873 -0.004 0.114 1.00 97.75 100 LEU A N 1
ATOM 736 C CA . LEU A 1 100 ? -4.805 -0.729 0.981 1.00 97.75 100 LEU A CA 1
ATOM 737 C C . LEU A 1 100 ? -4.686 -0.238 2.422 1.00 97.75 100 LEU A C 1
ATOM 739 O O . LEU A 1 100 ? -3.590 -0.068 2.951 1.00 97.75 100 LEU A O 1
ATOM 743 N N . LEU A 1 101 ? -5.830 -0.051 3.072 1.00 97.31 101 LEU A N 1
ATOM 744 C CA . LEU A 1 101 ? -5.936 0.559 4.389 1.00 97.31 101 LEU A CA 1
ATOM 745 C C . LEU A 1 101 ? -6.714 -0.329 5.364 1.00 97.31 101 LEU A C 1
ATOM 747 O O . LEU A 1 101 ? -7.725 -0.958 5.034 1.00 97.31 101 LEU A O 1
ATOM 751 N N . VAL A 1 102 ? -6.236 -0.322 6.605 1.00 96.38 102 VAL A N 1
ATOM 752 C CA . VAL A 1 102 ? -6.926 -0.864 7.777 1.00 96.38 102 VAL A CA 1
ATOM 753 C C . VAL A 1 102 ? -7.170 0.304 8.730 1.00 96.38 102 VAL A C 1
ATOM 755 O O . VAL A 1 102 ? -6.207 0.980 9.099 1.00 96.38 102 VAL A O 1
ATOM 758 N N . PRO A 1 103 ? -8.418 0.561 9.149 1.00 95.00 103 PRO A N 1
ATOM 759 C CA . PRO A 1 103 ? -8.704 1.562 10.162 1.00 95.00 103 PRO A CA 1
ATOM 760 C C . PRO A 1 103 ? -7.997 1.227 11.476 1.00 95.00 103 PRO A C 1
ATOM 762 O O . PRO A 1 103 ? -8.037 0.090 11.947 1.00 95.00 103 PRO A O 1
ATOM 765 N N . VAL A 1 104 ? -7.390 2.235 12.096 1.00 94.38 104 VAL A N 1
ATOM 766 C CA . VAL A 1 104 ? -6.741 2.114 13.405 1.00 94.38 104 VAL A CA 1
ATOM 767 C C . VAL A 1 104 ? -7.443 3.004 14.427 1.00 94.38 104 VAL A C 1
ATOM 769 O O . VAL A 1 104 ? -7.853 4.123 14.119 1.00 94.38 104 VAL A O 1
ATOM 772 N N . GLU A 1 105 ? -7.571 2.527 15.666 1.00 93.56 105 GLU A N 1
ATOM 773 C CA . GLU A 1 105 ? -7.999 3.364 16.792 1.00 93.56 105 GLU A CA 1
ATOM 774 C C . GLU A 1 105 ? -6.846 4.305 17.176 1.00 93.56 105 GLU A C 1
ATOM 776 O O . GLU A 1 105 ? -5.944 3.936 17.923 1.00 93.56 105 GLU A O 1
ATOM 781 N N . ASN A 1 106 ? -6.867 5.538 16.672 1.00 92.00 106 ASN A N 1
ATOM 782 C CA . ASN A 1 106 ? -5.780 6.506 16.860 1.00 92.00 106 ASN A CA 1
ATOM 783 C C . ASN A 1 106 ? -5.778 7.225 18.227 1.00 92.00 106 ASN A C 1
ATOM 785 O O . ASN A 1 106 ? -4.946 8.100 18.459 1.00 92.00 106 ASN A O 1
ATOM 789 N N . THR A 1 107 ? -6.677 6.865 19.149 1.00 96.44 107 THR A N 1
ATOM 790 C CA . THR A 1 107 ? -6.655 7.344 20.547 1.00 96.44 107 THR A CA 1
ATOM 791 C C . THR A 1 107 ? -5.608 6.611 21.392 1.00 96.44 107 THR A C 1
ATOM 793 O O . THR A 1 107 ? -5.330 7.012 22.525 1.00 96.44 107 THR A O 1
ATOM 796 N N . LYS A 1 108 ? -5.022 5.537 20.850 1.00 95.38 108 LYS A N 1
ATOM 797 C CA . LYS A 1 108 ? -3.971 4.731 21.468 1.00 95.38 108 LYS A CA 1
ATOM 798 C C . LYS A 1 108 ? -2.790 4.599 20.505 1.00 95.38 108 LYS A C 1
ATOM 800 O O . LYS A 1 108 ? -2.986 4.617 19.290 1.00 95.38 108 LYS A O 1
ATOM 805 N N . PRO A 1 109 ? -1.562 4.429 21.020 1.00 95.81 109 PRO A N 1
ATOM 806 C CA . PRO A 1 109 ? -0.434 4.056 20.182 1.00 95.81 109 PRO A CA 1
ATOM 807 C C . PRO A 1 109 ? -0.711 2.735 19.463 1.00 95.81 109 PRO A C 1
ATOM 809 O O . PRO A 1 109 ? -1.245 1.797 20.056 1.00 95.81 109 PRO A O 1
ATOM 812 N N . PHE A 1 110 ? -0.295 2.653 18.206 1.00 94.62 110 PHE A N 1
ATOM 813 C CA . PHE A 1 110 ? -0.330 1.427 17.419 1.00 94.62 110 PHE A CA 1
ATOM 814 C C . PHE A 1 110 ? 1.054 1.140 16.840 1.00 94.62 110 PHE A C 1
ATOM 816 O O . PHE A 1 110 ? 1.954 1.982 16.853 1.00 94.62 110 PHE A O 1
ATOM 823 N N . THR A 1 111 ? 1.244 -0.078 16.346 1.00 93.31 111 THR A N 1
ATOM 824 C CA . THR A 1 111 ? 2.468 -0.478 15.654 1.00 93.31 111 THR A CA 1
ATOM 825 C C . THR A 1 111 ? 2.083 -1.283 14.427 1.00 93.31 111 THR A C 1
ATOM 827 O O . THR A 1 111 ? 1.328 -2.247 14.530 1.00 93.31 111 THR A O 1
ATOM 830 N N . LEU A 1 112 ? 2.611 -0.878 13.276 1.00 90.12 112 LEU A N 1
ATOM 831 C CA . LEU A 1 112 ? 2.538 -1.627 12.031 1.00 90.12 112 LEU A CA 1
ATOM 832 C C . LEU A 1 112 ? 3.912 -2.245 11.770 1.00 90.12 112 LEU A C 1
ATOM 834 O O . LEU A 1 112 ? 4.925 -1.551 11.819 1.00 90.12 112 LEU A O 1
ATOM 838 N N . ILE A 1 113 ? 3.941 -3.549 11.507 1.00 91.50 113 ILE A N 1
ATOM 839 C CA . ILE A 1 113 ? 5.152 -4.281 11.133 1.00 91.50 113 ILE A CA 1
ATOM 840 C C . ILE A 1 113 ? 4.808 -5.113 9.907 1.00 91.50 113 ILE A C 1
ATOM 842 O O . ILE A 1 113 ? 3.817 -5.841 9.916 1.00 91.50 113 ILE A O 1
ATOM 846 N N . ALA A 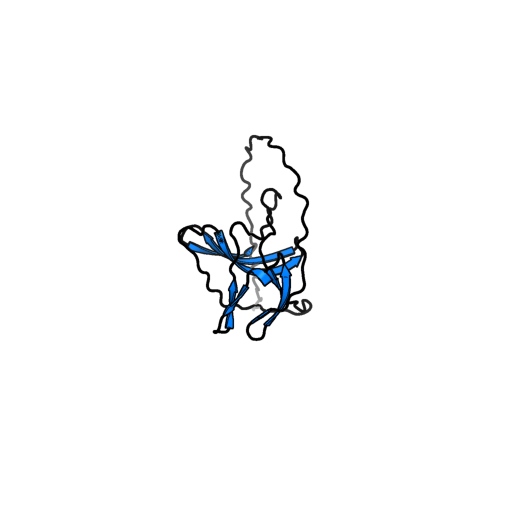1 114 ? 5.644 -5.036 8.877 1.00 92.19 114 ALA A N 1
ATOM 847 C CA . ALA A 1 114 ? 5.558 -5.901 7.712 1.00 92.19 114 ALA A CA 1
ATOM 848 C C . ALA A 1 114 ? 6.951 -6.393 7.318 1.00 92.19 114 ALA A C 1
ATOM 850 O O . ALA A 1 114 ? 7.945 -5.685 7.488 1.00 92.19 114 ALA A O 1
ATOM 851 N N . LYS A 1 115 ? 7.011 -7.602 6.754 1.00 93.88 115 LYS A N 1
ATOM 852 C CA . LYS A 1 115 ? 8.167 -8.051 5.979 1.00 93.88 115 LYS A CA 1
ATOM 853 C C . LYS A 1 115 ? 7.887 -7.711 4.520 1.00 93.88 115 LYS A C 1
ATOM 855 O O . LYS A 1 115 ? 6.973 -8.282 3.937 1.00 93.88 115 LYS A O 1
ATOM 860 N N . VAL A 1 116 ? 8.664 -6.795 3.957 1.00 93.94 116 VAL A N 1
ATOM 861 C CA . VAL A 1 116 ? 8.528 -6.359 2.563 1.00 93.94 116 VAL A CA 1
ATOM 862 C C . VAL A 1 116 ? 9.621 -7.028 1.735 1.00 93.94 116 VAL A C 1
ATOM 864 O O . VAL A 1 116 ? 10.762 -7.144 2.182 1.00 93.94 116 VAL A O 1
ATOM 867 N N . THR A 1 117 ? 9.279 -7.524 0.550 1.00 94.19 117 THR A N 1
ATOM 868 C CA . THR A 1 117 ? 10.230 -8.129 -0.395 1.00 94.19 117 THR A CA 1
ATOM 869 C C . THR A 1 117 ? 10.039 -7.457 -1.751 1.00 94.19 117 THR A C 1
ATOM 871 O O . THR A 1 117 ? 9.199 -7.904 -2.523 1.00 94.19 117 THR A O 1
ATOM 874 N N . PRO A 1 118 ? 10.740 -6.340 -2.014 1.00 90.81 118 PRO A N 1
ATOM 875 C CA . PRO A 1 118 ? 10.623 -5.650 -3.291 1.00 90.81 118 PRO A CA 1
ATOM 876 C C . PRO A 1 118 ? 11.266 -6.455 -4.425 1.00 90.81 118 PRO A C 1
ATOM 878 O O . PRO A 1 118 ? 12.367 -6.984 -4.263 1.00 90.81 118 PRO A O 1
ATOM 881 N N . GLU A 1 119 ? 10.619 -6.485 -5.587 1.00 89.75 119 GLU A N 1
ATOM 882 C CA . GLU A 1 119 ? 11.146 -7.088 -6.820 1.00 89.75 119 GLU A CA 1
ATOM 883 C C . GLU A 1 119 ? 11.733 -6.013 -7.748 1.00 89.75 119 GLU A C 1
ATOM 885 O O . GLU A 1 119 ? 11.256 -5.756 -8.851 1.00 89.75 119 GLU A O 1
ATOM 890 N N . PHE A 1 120 ? 12.764 -5.325 -7.262 1.00 88.81 120 PHE A N 1
ATOM 891 C CA . PHE A 1 120 ? 13.459 -4.275 -8.007 1.00 88.81 120 PHE A CA 1
ATOM 892 C C . PHE A 1 120 ? 14.232 -4.822 -9.213 1.00 88.81 120 PHE A C 1
ATOM 894 O O . PHE A 1 120 ? 14.861 -5.880 -9.145 1.00 88.81 120 PHE A O 1
ATOM 901 N N . THR A 1 121 ? 14.203 -4.082 -10.321 1.00 87.56 121 THR A N 1
ATOM 902 C CA . THR A 1 121 ? 14.818 -4.450 -11.609 1.00 87.56 121 THR A CA 1
ATOM 903 C C . THR A 1 121 ? 15.938 -3.477 -11.952 1.00 87.56 121 THR A C 1
ATOM 905 O O . THR A 1 121 ? 15.978 -2.378 -11.420 1.00 87.56 121 THR A O 1
ATOM 908 N N . THR A 1 122 ? 16.865 -3.815 -12.848 1.00 84.69 122 THR A N 1
ATOM 909 C CA . THR A 1 122 ? 17.988 -2.914 -13.179 1.00 84.69 122 THR A CA 1
ATOM 910 C C . THR A 1 122 ? 17.545 -1.566 -13.758 1.00 84.69 122 THR A C 1
ATOM 912 O O . THR A 1 122 ? 18.237 -0.568 -13.570 1.00 84.69 122 THR A O 1
ATOM 915 N N . GLU A 1 123 ? 16.382 -1.524 -14.405 1.00 86.56 123 GLU A N 1
ATOM 916 C CA . GLU A 1 123 ? 15.801 -0.340 -15.041 1.00 86.56 123 GLU A CA 1
ATOM 917 C C . GLU A 1 123 ? 14.711 0.338 -14.189 1.00 86.56 123 GLU A C 1
ATOM 919 O O . GLU A 1 123 ? 14.209 1.392 -14.574 1.00 86.56 123 GLU A O 1
ATOM 924 N N . GLY A 1 124 ? 14.352 -0.237 -13.035 1.00 86.19 124 GLY A N 1
ATOM 925 C CA . GLY A 1 124 ? 13.255 0.197 -12.160 1.00 86.19 124 GLY A CA 1
ATOM 926 C C . GLY A 1 124 ? 13.554 1.437 -11.318 1.00 86.19 124 GLY A C 1
ATOM 927 O O . GLY A 1 124 ? 13.340 1.427 -10.108 1.00 86.19 124 GLY A O 1
ATOM 928 N N . LEU A 1 125 ? 14.091 2.500 -11.921 1.00 90.75 125 LEU A N 1
ATOM 929 C CA . LEU A 1 125 ? 14.360 3.751 -11.212 1.00 90.75 125 LEU A CA 1
ATOM 930 C C . LEU A 1 125 ? 13.072 4.276 -10.552 1.00 90.75 125 LEU A C 1
ATOM 932 O O . LEU A 1 125 ? 12.071 4.479 -11.231 1.00 90.75 125 LEU A O 1
ATOM 936 N N . TYR A 1 126 ? 13.134 4.520 -9.241 1.00 91.69 126 TYR A N 1
ATOM 937 C CA . TYR A 1 126 ? 12.018 4.923 -8.376 1.00 91.69 126 TYR A CA 1
ATOM 938 C C . TYR A 1 126 ? 10.921 3.877 -8.167 1.00 91.69 126 TYR A C 1
ATOM 940 O O . TYR A 1 126 ? 9.871 4.201 -7.616 1.00 91.69 126 TYR A O 1
ATOM 948 N N . ASN A 1 127 ? 11.160 2.609 -8.512 1.00 92.81 127 ASN A N 1
ATOM 949 C CA . ASN A 1 127 ? 10.290 1.549 -8.017 1.00 92.81 127 ASN A CA 1
ATOM 950 C C . ASN A 1 127 ? 10.314 1.567 -6.489 1.00 92.81 127 ASN A C 1
ATOM 952 O O . ASN A 1 127 ? 11.387 1.601 -5.877 1.00 92.81 127 ASN A O 1
ATOM 956 N N . ALA A 1 128 ? 9.131 1.520 -5.885 1.00 93.56 128 ALA A N 1
ATOM 957 C CA . ALA A 1 128 ? 8.980 1.610 -4.447 1.00 93.56 128 ALA A CA 1
ATOM 958 C C . ALA A 1 128 ? 8.025 0.550 -3.895 1.00 93.56 128 ALA A C 1
ATOM 960 O O . ALA A 1 128 ? 7.106 0.088 -4.571 1.00 93.56 128 ALA A O 1
ATOM 961 N N . ALA A 1 129 ? 8.262 0.172 -2.643 1.00 93.69 129 ALA A N 1
ATOM 962 C CA . ALA A 1 129 ? 7.318 -0.567 -1.823 1.00 93.69 129 ALA A CA 1
ATOM 963 C C . ALA A 1 129 ? 7.106 0.207 -0.520 1.00 93.69 129 ALA A C 1
ATOM 965 O O . ALA A 1 129 ? 8.062 0.449 0.221 1.00 93.69 129 ALA A O 1
ATOM 966 N N . ASP A 1 130 ? 5.856 0.578 -0.247 1.00 94.06 130 ASP A N 1
ATOM 967 C CA . ASP A 1 130 ? 5.522 1.547 0.793 1.00 94.06 130 ASP A CA 1
ATOM 968 C C . ASP A 1 130 ? 4.758 0.928 1.965 1.00 94.06 130 ASP A C 1
ATOM 970 O O . ASP A 1 130 ? 3.843 0.118 1.811 1.00 94.06 130 ASP A O 1
ATOM 974 N N . LEU A 1 131 ? 5.105 1.386 3.165 1.00 95.69 131 LEU A N 1
ATOM 975 C CA . LEU A 1 131 ? 4.287 1.288 4.367 1.00 95.69 131 LEU A CA 1
ATOM 976 C C . LEU A 1 131 ? 3.684 2.658 4.639 1.00 95.69 131 LEU A C 1
ATOM 978 O O . LEU A 1 131 ? 4.410 3.645 4.750 1.00 95.69 131 LEU A O 1
ATOM 982 N N . PHE A 1 132 ? 2.362 2.714 4.767 1.00 96.06 132 PHE A N 1
ATOM 983 C CA . PHE A 1 132 ? 1.636 3.975 4.717 1.00 96.06 132 PHE A CA 1
ATOM 984 C C . PHE A 1 132 ? 0.800 4.209 5.978 1.00 96.06 132 PHE A C 1
ATOM 986 O O . PHE A 1 132 ? 0.064 3.328 6.426 1.00 96.06 132 PHE A O 1
ATOM 993 N N . VAL A 1 133 ? 0.881 5.419 6.532 1.00 96.25 133 VAL A N 1
ATOM 994 C CA . VAL A 1 133 ? -0.052 5.930 7.543 1.00 96.25 133 VAL A CA 1
ATOM 995 C C . VAL A 1 133 ? -0.816 7.083 6.909 1.00 96.25 133 VAL A C 1
ATOM 997 O O . VAL A 1 133 ? -0.247 8.131 6.622 1.00 96.25 133 VAL A O 1
ATOM 1000 N N . TYR A 1 134 ? -2.111 6.882 6.677 1.00 95.75 134 TYR A N 1
ATOM 1001 C CA . TYR A 1 134 ? -2.970 7.831 5.973 1.00 95.75 134 TYR A CA 1
ATOM 1002 C C . TYR A 1 134 ? -4.035 8.406 6.909 1.00 95.75 134 TYR A C 1
ATOM 1004 O O . TYR A 1 134 ? -4.742 7.654 7.581 1.00 95.75 134 TYR A O 1
ATOM 1012 N N . SER A 1 135 ? -4.172 9.734 6.923 1.00 94.06 135 SER A N 1
ATOM 1013 C CA . SER A 1 135 ? -5.305 10.436 7.542 1.00 94.06 135 SER A CA 1
ATOM 1014 C C . SER A 1 135 ? -6.174 11.093 6.469 1.00 94.06 135 SER A C 1
ATOM 1016 O O . SER A 1 135 ? -7.388 10.894 6.428 1.00 94.06 135 SER A O 1
ATOM 1018 N N . CYS A 1 136 ? -5.540 11.850 5.572 1.00 91.56 136 CYS A N 1
ATOM 1019 C CA . CYS A 1 136 ? -6.148 12.453 4.389 1.00 91.56 136 CYS A CA 1
ATOM 1020 C C . CYS A 1 136 ? -5.060 12.816 3.360 1.00 91.56 136 CYS A C 1
ATOM 1022 O O . CYS A 1 136 ? -3.870 12.720 3.653 1.00 91.56 136 CYS A O 1
ATOM 1024 N N . ASP A 1 137 ? -5.451 13.301 2.180 1.00 87.31 137 ASP A N 1
ATOM 1025 C CA . ASP A 1 137 ? -4.519 13.642 1.087 1.00 87.31 137 ASP A CA 1
ATOM 1026 C C . ASP A 1 137 ? -3.451 14.679 1.454 1.00 87.31 137 ASP A C 1
ATOM 1028 O O . ASP A 1 137 ? -2.358 14.683 0.891 1.00 87.31 137 ASP A O 1
ATOM 1032 N N . SER A 1 138 ? -3.738 15.542 2.431 1.00 88.31 138 SER A N 1
ATOM 1033 C CA . SER A 1 138 ? -2.796 16.545 2.932 1.00 88.31 138 SER A CA 1
ATOM 1034 C C . SER A 1 138 ? -2.041 16.118 4.195 1.00 88.31 138 SER A C 1
ATOM 1036 O O . SER A 1 138 ? -1.223 16.889 4.689 1.00 88.31 138 SER A O 1
ATOM 1038 N N . LEU A 1 139 ? -2.352 14.953 4.775 1.00 92.56 139 LEU A N 1
ATOM 1039 C CA . LEU A 1 139 ? -1.732 14.463 6.006 1.00 92.56 139 LEU A CA 1
ATOM 1040 C C . LEU A 1 139 ? -1.567 12.944 5.967 1.00 92.56 139 LEU A C 1
ATOM 1042 O O . LEU A 1 139 ? -2.497 12.173 6.226 1.00 92.56 139 LEU A O 1
ATOM 1046 N N . TRP A 1 140 ? -0.339 12.540 5.693 1.00 95.25 140 TRP A N 1
ATOM 1047 C CA . TRP A 1 140 ? 0.080 11.157 5.587 1.00 95.25 140 TRP A CA 1
ATOM 1048 C C . TRP A 1 140 ? 1.576 11.048 5.887 1.00 95.25 140 TRP A C 1
ATOM 1050 O O . TRP A 1 140 ? 2.270 12.056 6.005 1.00 95.25 140 TRP A O 1
ATOM 1060 N N . GLN A 1 141 ? 2.048 9.817 6.032 1.00 95.69 141 GLN A N 1
ATOM 1061 C CA . GLN A 1 141 ? 3.462 9.481 6.115 1.00 95.69 141 GLN A CA 1
ATOM 1062 C C . GLN A 1 141 ? 3.697 8.171 5.369 1.00 95.69 141 GLN A C 1
ATOM 1064 O O . GLN A 1 141 ? 2.918 7.225 5.541 1.00 95.69 141 GLN A O 1
ATOM 1069 N N . LYS A 1 142 ? 4.775 8.102 4.581 1.00 94.69 142 LYS A N 1
ATOM 1070 C CA . LYS A 1 142 ? 5.214 6.853 3.949 1.00 94.69 142 LYS A CA 1
ATOM 1071 C C . LYS A 1 142 ? 6.627 6.490 4.376 1.00 94.69 142 LYS A C 1
ATOM 1073 O O . LYS A 1 142 ? 7.533 7.322 4.392 1.00 94.69 142 LYS A O 1
ATOM 1078 N N . LEU A 1 143 ? 6.807 5.221 4.714 1.00 96.00 143 LEU A N 1
ATOM 1079 C CA . LEU A 1 143 ? 8.112 4.585 4.791 1.00 96.00 143 LEU A CA 1
ATOM 1080 C C . LEU A 1 143 ? 8.288 3.768 3.511 1.00 96.00 143 LEU A C 1
ATOM 1082 O O . LEU A 1 143 ? 7.604 2.760 3.333 1.00 96.00 143 LEU A O 1
ATOM 1086 N N . ALA A 1 144 ? 9.200 4.205 2.654 1.00 93.94 144 ALA A N 1
ATOM 1087 C CA . ALA A 1 144 ? 9.432 3.628 1.340 1.00 93.94 144 ALA A CA 1
ATOM 1088 C C . ALA A 1 144 ? 10.728 2.823 1.323 1.00 93.94 144 ALA A C 1
ATOM 1090 O O . ALA A 1 144 ? 11.780 3.312 1.742 1.00 93.94 144 ALA A O 1
ATOM 1091 N N . PHE A 1 145 ? 10.673 1.611 0.781 1.00 94.50 145 PHE A N 1
ATOM 1092 C CA . PHE A 1 145 ? 11.838 0.992 0.161 1.00 94.50 145 PHE A CA 1
ATOM 1093 C C . PHE A 1 145 ? 11.836 1.474 -1.280 1.00 94.50 145 PHE A C 1
ATOM 1095 O O .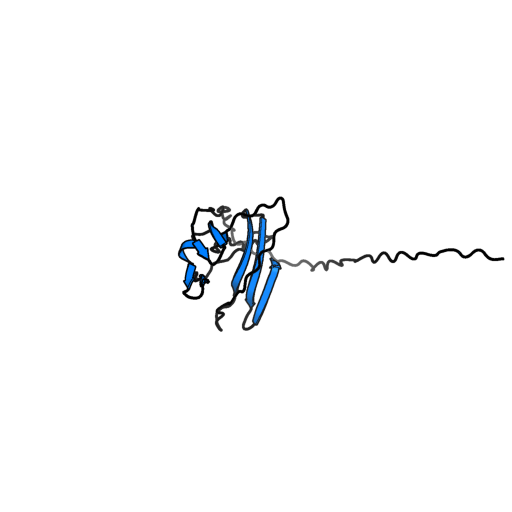 PHE A 1 145 ? 10.937 1.095 -2.015 1.00 94.50 145 PHE A O 1
ATOM 1102 N N . GLU A 1 146 ? 12.788 2.310 -1.673 1.00 93.81 146 GLU A N 1
ATOM 1103 C CA . GLU A 1 146 ? 12.821 2.922 -3.001 1.00 93.81 146 GLU A CA 1
ATOM 1104 C C . GLU A 1 146 ? 14.126 2.579 -3.712 1.00 93.81 146 GLU A C 1
ATOM 1106 O O . GLU A 1 146 ? 15.218 2.619 -3.133 1.00 93.81 146 GLU A O 1
ATOM 1111 N N . GLN A 1 147 ? 14.022 2.241 -4.988 1.00 91.50 147 GLN A N 1
ATOM 1112 C CA . GLN A 1 147 ? 15.171 2.029 -5.839 1.00 91.50 147 GLN A CA 1
ATOM 1113 C C . GLN A 1 147 ? 15.699 3.364 -6.381 1.00 91.50 147 GLN A C 1
ATOM 1115 O O . GLN A 1 147 ? 15.092 3.999 -7.241 1.00 91.50 147 GLN A O 1
ATOM 1120 N N . VAL A 1 148 ? 16.897 3.749 -5.943 1.00 86.69 148 VAL A N 1
ATOM 1121 C CA . VAL A 1 148 ? 17.626 4.906 -6.471 1.00 86.69 148 VAL A CA 1
ATOM 1122 C C . VAL A 1 148 ? 18.842 4.385 -7.233 1.00 86.69 148 VAL A C 1
ATOM 1124 O O . VAL A 1 148 ? 19.841 3.963 -6.646 1.00 86.69 148 VAL A O 1
ATOM 1127 N N . ASN A 1 149 ? 18.766 4.404 -8.564 1.00 81.69 149 ASN A N 1
ATOM 1128 C CA . ASN A 1 149 ? 19.705 3.715 -9.458 1.00 81.69 149 ASN A CA 1
ATOM 1129 C C . ASN A 1 149 ? 19.711 2.192 -9.214 1.00 81.69 149 ASN A C 1
ATOM 1131 O O . ASN A 1 149 ? 18.671 1.559 -9.320 1.00 81.69 149 ASN A O 1
ATOM 1135 N N . THR A 1 150 ? 20.858 1.586 -8.893 1.00 75.69 150 THR A N 1
ATOM 1136 C CA . THR A 1 150 ? 20.989 0.146 -8.591 1.00 75.69 150 THR A CA 1
ATOM 1137 C C . THR A 1 150 ? 20.954 -0.166 -7.092 1.00 75.69 150 THR A C 1
ATOM 1139 O O . THR A 1 150 ? 21.233 -1.294 -6.689 1.00 75.69 150 THR A O 1
ATOM 1142 N N . VAL A 1 151 ? 20.657 0.829 -6.250 1.00 77.19 151 VAL A N 1
ATOM 1143 C CA . VAL A 1 151 ? 20.702 0.714 -4.789 1.00 77.19 151 VAL A CA 1
ATOM 1144 C C . VAL A 1 151 ? 19.310 0.930 -4.210 1.00 77.19 151 VAL A C 1
ATOM 1146 O O . VAL A 1 151 ? 18.609 1.869 -4.579 1.00 77.19 151 VAL A O 1
ATOM 1149 N N . THR A 1 152 ? 18.926 0.085 -3.257 1.00 84.81 152 THR A N 1
ATOM 1150 C CA . THR A 1 152 ? 17.740 0.316 -2.429 1.00 84.81 152 THR A CA 1
ATOM 1151 C C . THR A 1 152 ? 18.057 1.311 -1.323 1.00 84.81 152 THR A C 1
ATOM 1153 O O . THR A 1 152 ? 18.983 1.113 -0.537 1.00 84.81 152 THR A O 1
ATOM 1156 N N . THR A 1 153 ? 17.245 2.354 -1.236 1.00 88.06 153 THR A N 1
ATOM 1157 C CA . THR A 1 153 ? 17.259 3.344 -0.163 1.00 88.06 153 THR A CA 1
ATOM 1158 C C . THR A 1 153 ? 15.981 3.202 0.654 1.00 88.06 153 THR A C 1
ATOM 1160 O O . THR A 1 153 ? 14.922 2.908 0.109 1.00 88.06 153 THR A O 1
ATOM 1163 N N . VAL A 1 154 ? 16.073 3.397 1.969 1.00 88.75 154 VAL A N 1
ATOM 1164 C CA . VAL A 1 154 ? 14.888 3.514 2.825 1.00 88.75 154 VAL A CA 1
ATOM 1165 C C . VAL A 1 154 ? 14.634 4.993 3.075 1.00 88.75 154 VAL A C 1
ATOM 1167 O O . VAL A 1 154 ? 15.499 5.679 3.622 1.00 88.75 154 VAL A O 1
ATOM 1170 N N . LEU A 1 155 ? 13.469 5.478 2.657 1.00 88.19 155 LEU A N 1
ATOM 1171 C CA . LEU A 1 155 ? 13.063 6.874 2.787 1.00 88.19 155 LEU A CA 1
ATOM 1172 C C . LEU A 1 155 ? 11.873 6.985 3.736 1.00 88.19 155 LEU A C 1
ATOM 1174 O O . LEU A 1 155 ? 10.975 6.147 3.724 1.00 88.19 155 LEU A O 1
ATOM 1178 N N . LEU A 1 156 ? 11.868 8.042 4.542 1.00 89.31 156 LEU A N 1
ATOM 1179 C CA . LEU A 1 156 ? 10.707 8.459 5.316 1.00 89.31 156 LEU A CA 1
ATOM 1180 C C . LEU A 1 156 ? 10.274 9.820 4.776 1.00 89.31 156 LEU A C 1
ATOM 1182 O O . LEU A 1 156 ? 11.066 10.764 4.829 1.00 89.31 156 LEU A O 1
ATOM 1186 N N . GLN A 1 157 ? 9.061 9.889 4.232 1.00 83.50 157 GLN A N 1
ATOM 1187 C CA . GLN A 1 157 ? 8.466 11.105 3.673 1.00 83.50 157 GLN A CA 1
ATOM 1188 C C . GLN A 1 157 ? 7.158 11.426 4.394 1.00 83.50 157 GLN A C 1
ATOM 1190 O O . GLN A 1 157 ? 6.428 10.470 4.758 1.00 83.50 157 GLN A O 1
#

Sequence (157 aa):
MKSNTICQVILAGSIILASCQSNNSAKQDESQQTMNETVMNKVTDCKISAGNITFTNAINGAENCVKLLDDGALEFHCTEGLDFFSDPNGKLSNTTLPILLVPVENTKPFTLIAKVTPEFTTEGLYNAADLFVYSCDSLWQKLAFEQVNTVTTVLLQ

=== Feature glossary ===
Feature key, reading from the visual/contextual features back to the raw sequence:

Rendered structure images. Structure images are PyMOL renders from six orthogonal camera directions. Cartoon representation draws helices as coils and strands as arrows; sticks shows the backbone as bonds; surface shows the solvent-excluded envelope. Rainbow coloring maps sequence position to hue (blue→red, N→C); chain coloring assigns a distinct color per polypeptide.

Contact-map, Ramachandran, and PAE plots. Three diagnostic plots accompany the record. The Cα contact map visualizes the tertiary structure as a 2D adjacency matrix (8 Å cutoff, sequence-local contacts suppressed). The Ramachandran plot shows the distribution of backbone (φ, ψ) torsions, with points in the α and β basins reflecting secondary structure content. The PAE plot shows AlphaFold's inter-residue confidence as a color matrix.

InterPro / GO / CATH / organism. The annotation block draws on four external resources. InterPro: which protein families and domains the sequence belongs to. GO: standardized terms for what the protein does, what process it participates in, and where in the cell it acts. CATH: which structural fold it has in the CATH hierarchy. Organism: the species of origin.

Nearest PDB structures. Structural nearest neighbors (via Foldseek easy-search vs the PDB). Reported per hit: target PDB id, E-value, and alignment TM-score. A TM-score above ~0.5 is the conventional threshold for 'same fold'.

Predicted aligned error. Predicted aligned error is AlphaFold's pairwise confidence. Unlike pLDDT (per-residue), PAE is per-residue-pair and captures whether two parts of the structure are correctly placed relative to each other. Units are ångströms of expected positional error.

Solvent-accessible surface area. SASA measures how much of the protein is reachable by solvent. It is computed by rolling a water-sized probe over the atomic surface and summing the exposed area (Å²). Per-residue SASA distinguishes core (buried, low SASA) from surface (exposed, high SASA) residues; total SASA is a whole-molecule size measure.

B-factor. Crystallographic B-factors measure how much each atom's electron density is smeared out, in Å². They rise in mobile loops and surface residues and fall in the buried interior. In AlphaFold models this column is repurposed to hold pLDDT instead.

pLDDT. For AlphaFold models, the B-factor field carries pLDDT — the model's own estimate of local accuracy on a 0–100 scale. Regions with pLDDT<50 should be treated as essentially unmodeled; they often correspond to intrinsically disordered segments.

Backbone torsions (φ/ψ). φ (phi) and ψ (psi) are the two rotatable backbone dihedrals per residue: φ is the C(i-1)–N–Cα–C torsion, ψ is t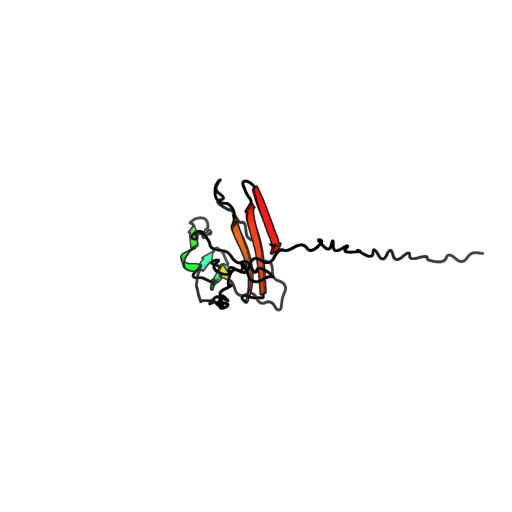he N–Cα–C–N(i+1) torsion, both in degrees on (−180°, 180°]. α-helical residues cluster near (−60°, −45°); β-strand residues near (−120°, +130°). A Ramachandran plot is simply a scatter of (φ, ψ) for every residue.

Radius of gyration, Cα contacts, bounding box. Radius of gyration (Rg) is the root-mean-square distance of Cα atoms from their centro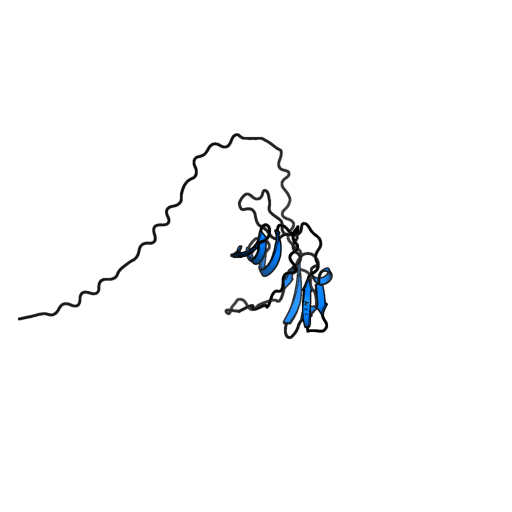id — a single number for overall size and compactness. A globular domain of N residues has Rg ≈ 2.2·N^0.38 Å; an extended or disordered chain has a much larger Rg. The Cα contact count is the number of residue pairs whose Cα atoms are within 8 Å and are more than four positions apart in sequence — a standard proxy for tertiary packing density. The bounding box is the smallest axis-aligned box enclosing all Cα atoms.

Secondary structure (3-state, P-SEA). Three-state secondary structure (P-SEA) collapses the eight DSSP classes into helix (a), strand (b), and coil (c). P-SEA assigns these from Cα geometry alone — distances and angles — without requiring backbone oxygens, so it works on any Cα trace.

Secondary structure (8-state, DSSP). Secondary structure is the local, repeating backbone conformation. DSSP classifies it into eight states by reading the hydrogen-bond network: three helix types (H, G, I), two β types (E, B), two non-regular types (T, S), and unstructured coil (-).

Foldseek 3Di. The Foldseek 3Di string encodes local tertiary geometry as a 20-letter alphabet — one character per residue — derived from the relative p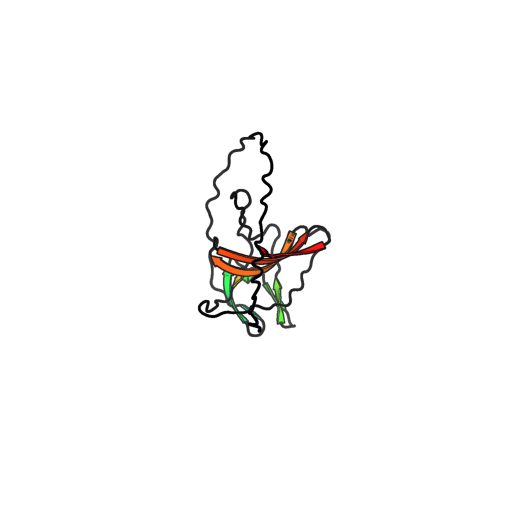ositions of nearby Cα atoms. Unlike the amino-acid sequence, 3Di is a direct function of the 3D structure, so two proteins with the same fold have similar 3Di strings even at low sequence identity.

mmCIF coordinates. Structure coordinates are given as an mmCIF _atom_site loop: one row per atom with element, residue name, chain id, sequence number, and x/y/z position in Å. Only the four main-chain atoms per residue are included here; side chains are omitted to keep the record compact.

Sequence. This is the polypeptide sequence — one letter per residue, N-terminus first. Length ranges from a few dozen residues for small domains to over a thousand for large multi-domain proteins.